Protein AF-A0A674ABU7-F1 (afdb_monomer_lite)

Foldseek 3Di:
DDDDQPFQAAPNDTDRQVRQAAPPPRHRDDRNQWDDDPNGTHHPVRCCVPPNPPPPVVVVVVVVVVVVVVVVVVVVVVVVVVVVVVVVVVVVVVVVVVVVPPDDDDDD

Secondary structure (DSSP, 8-state):
------PEEETTEEE-TTT-B-TTT-PBPPTTS-EEETTEEE-HHHHHHHTS-TTHHHHHHHHHHHHHHHHHHHHHHHHHHHHHHHHHHHHHHHHHHHHTTS-S----

Structure (mmCIF, N/CA/C/O backbone):
data_AF-A0A674ABU7-F1
#
_entry.id   AF-A0A674ABU7-F1
#
loop_
_atom_site.group_PDB
_atom_site.id
_atom_site.type_symbol
_atom_site.label_atom_id
_atom_site.label_alt_id
_atom_site.label_comp_id
_atom_site.label_asym_id
_atom_site.label_entity_id
_atom_site.label_seq_id
_atom_site.pdbx_PDB_ins_code
_atom_site.Cartn_x
_atom_site.Cartn_y
_atom_site.Cartn_z
_atom_site.occupancy
_atom_site.B_iso_or_equiv
_atom_site.auth_seq_id
_atom_site.auth_comp_id
_atom_site.auth_asym_id
_atom_site.auth_atom_id
_atom_site.pdbx_PDB_model_num
ATOM 1 N N . ARG A 1 1 ? -30.412 2.795 37.501 1.00 47.81 1 ARG A N 1
ATOM 2 C CA . ARG A 1 1 ? -29.649 3.716 36.622 1.00 47.81 1 ARG A CA 1
ATOM 3 C C . ARG A 1 1 ? -28.537 2.896 35.962 1.00 47.81 1 ARG A C 1
ATOM 5 O O . ARG A 1 1 ? -27.520 2.704 36.615 1.00 47.81 1 ARG A O 1
ATOM 12 N N . PRO A 1 2 ? -28.729 2.287 34.777 1.00 51.09 2 PRO A N 1
ATOM 13 C CA . PRO A 1 2 ? -27.655 1.509 34.181 1.00 51.09 2 PRO A CA 1
ATOM 14 C C . PRO A 1 2 ? -26.682 2.472 33.504 1.00 51.09 2 PRO A C 1
ATOM 16 O O . PRO A 1 2 ? -27.089 3.356 32.750 1.00 51.09 2 PRO A O 1
ATOM 19 N N . GLY A 1 3 ? -25.407 2.341 33.867 1.00 55.81 3 GLY A N 1
ATOM 20 C CA . GLY A 1 3 ? -24.316 3.137 33.330 1.00 55.81 3 GLY A CA 1
ATOM 21 C C . GLY A 1 3 ? -24.274 3.025 31.813 1.00 55.81 3 GLY A C 1
ATOM 22 O O . GLY A 1 3 ? -24.344 1.932 31.251 1.00 55.81 3 GLY A O 1
ATOM 23 N N . TYR A 1 4 ? -24.182 4.180 31.171 1.00 53.12 4 TYR A N 1
ATOM 24 C CA . TYR A 1 4 ? -23.904 4.332 29.756 1.00 53.12 4 TYR A CA 1
ATOM 25 C C . TYR A 1 4 ? -22.552 3.667 29.460 1.00 53.12 4 TYR A C 1
ATOM 27 O O . TYR A 1 4 ? -21.492 4.257 29.628 1.00 53.12 4 TYR A O 1
ATOM 35 N N . CYS A 1 5 ? -22.581 2.380 29.113 1.00 53.03 5 CYS A N 1
ATOM 36 C CA . CYS A 1 5 ? -21.430 1.698 28.549 1.00 53.03 5 CYS A CA 1
ATOM 37 C C . CYS A 1 5 ? -21.294 2.239 27.126 1.00 53.03 5 CYS A C 1
ATOM 39 O O . CYS A 1 5 ? -22.062 1.844 26.246 1.00 53.03 5 CYS A O 1
ATOM 41 N N . GLU A 1 6 ? -20.391 3.203 26.940 1.00 57.25 6 GLU A N 1
ATOM 42 C CA . GLU A 1 6 ? -20.015 3.765 25.642 1.00 57.25 6 GLU A CA 1
ATOM 43 C C . GLU A 1 6 ? -19.565 2.636 24.713 1.00 57.25 6 GLU A C 1
ATOM 45 O O . GLU A 1 6 ? -18.413 2.196 24.725 1.00 57.25 6 GLU A O 1
ATOM 50 N N . LYS A 1 7 ? -20.511 2.124 23.925 1.00 57.16 7 LYS A N 1
ATOM 51 C CA . LYS A 1 7 ? -20.237 1.190 22.841 1.00 57.16 7 LYS A CA 1
ATOM 52 C C . LYS A 1 7 ? -19.557 1.985 21.740 1.00 57.16 7 LYS A C 1
ATOM 54 O O . LYS A 1 7 ? -20.098 2.984 21.268 1.00 57.16 7 LYS A O 1
ATOM 59 N N . LYS A 1 8 ? -18.347 1.580 21.359 1.00 59.66 8 LYS A N 1
ATOM 60 C CA . LYS A 1 8 ? -17.641 2.212 20.246 1.00 59.66 8 LYS A CA 1
ATOM 61 C C . LYS A 1 8 ? -17.889 1.390 18.993 1.00 59.66 8 LYS A C 1
ATOM 63 O O . LYS A 1 8 ? -17.559 0.205 18.939 1.00 59.66 8 LYS A O 1
ATOM 68 N N . ARG A 1 9 ? -18.485 2.042 17.996 1.00 59.97 9 ARG A N 1
ATOM 69 C CA . ARG A 1 9 ? -18.769 1.456 16.689 1.00 59.97 9 ARG A CA 1
ATOM 70 C C . ARG A 1 9 ? -17.463 1.343 15.910 1.00 59.97 9 ARG A C 1
ATOM 72 O O . ARG A 1 9 ? -16.781 2.342 15.699 1.00 59.97 9 ARG A O 1
ATOM 79 N N . SER A 1 10 ? -17.105 0.137 15.494 1.00 59.47 10 SER A N 1
ATOM 80 C CA . SER A 1 10 ? -15.942 -0.116 14.644 1.00 59.47 10 SER A CA 1
ATOM 81 C C . SER A 1 10 ? -16.334 -1.121 13.574 1.00 59.47 10 SER A C 1
ATOM 83 O O . SER A 1 10 ? -16.939 -2.139 13.893 1.00 59.47 10 SER A O 1
ATOM 85 N N . LEU A 1 11 ? -16.045 -0.808 12.305 1.00 65.31 11 LEU A N 1
ATOM 86 C CA . LEU A 1 11 ? -16.330 -1.677 11.148 1.00 65.31 11 LEU A CA 1
ATOM 87 C C . LEU A 1 11 ? -17.789 -2.185 11.081 1.00 65.31 11 LEU A C 1
ATOM 89 O O . LEU A 1 11 ? -18.069 -3.257 10.562 1.00 65.31 11 LEU A O 1
ATOM 93 N N . GLY A 1 12 ? -18.736 -1.402 11.612 1.00 67.56 12 GLY A N 1
ATOM 94 C CA . GLY A 1 12 ? -20.161 -1.741 11.619 1.00 67.56 12 GLY A CA 1
ATOM 95 C C . GLY A 1 12 ? -20.646 -2.550 12.827 1.00 67.56 12 GLY A C 1
ATOM 96 O O . GLY A 1 12 ? -21.855 -2.734 12.941 1.00 67.56 12 GLY A O 1
ATOM 97 N N . ARG A 1 13 ? -19.765 -2.958 13.755 1.00 66.00 13 ARG A N 1
ATOM 98 C CA . ARG A 1 13 ? -20.133 -3.653 15.002 1.00 66.00 13 ARG A CA 1
ATOM 99 C C . ARG A 1 13 ? -19.808 -2.825 16.246 1.00 66.00 13 ARG A C 1
ATOM 101 O O . ARG A 1 13 ? -18.889 -2.003 16.259 1.00 66.00 13 ARG A O 1
ATOM 108 N N . ASP A 1 14 ? -20.595 -3.027 17.295 1.00 69.81 14 ASP A N 1
ATOM 109 C CA . ASP A 1 14 ? -20.424 -2.371 18.586 1.00 69.81 14 ASP A CA 1
ATOM 110 C C . ASP A 1 14 ? -19.486 -3.190 19.471 1.00 69.81 14 ASP A C 1
ATOM 112 O O . ASP A 1 14 ? -19.828 -4.281 19.925 1.00 69.81 14 ASP A O 1
ATOM 116 N N . TYR A 1 15 ? -18.301 -2.648 19.740 1.00 72.44 15 TYR A N 1
ATOM 117 C CA . TYR A 1 15 ? -17.333 -3.279 20.626 1.00 72.44 15 TYR A CA 1
ATOM 118 C C . TYR A 1 15 ? -17.311 -2.568 21.978 1.00 72.44 15 TYR A C 1
ATOM 120 O O . TYR A 1 15 ? -17.250 -1.336 22.062 1.00 72.44 15 TYR A O 1
ATOM 128 N N . HIS A 1 16 ? -17.313 -3.346 23.061 1.00 70.69 16 HIS A N 1
ATOM 129 C CA . HIS A 1 16 ? -16.991 -2.805 24.376 1.00 70.69 16 HIS A CA 1
ATOM 130 C C . HIS A 1 16 ? -15.486 -2.487 24.439 1.00 70.69 16 HIS A C 1
ATOM 132 O O . HIS A 1 16 ? -14.671 -3.313 24.010 1.00 70.69 16 HIS A O 1
ATOM 138 N N . PRO A 1 17 ? -15.082 -1.349 25.029 1.00 63.75 17 PRO A N 1
ATOM 139 C CA . PRO A 1 17 ? -13.679 -0.918 25.087 1.00 63.75 17 PRO A CA 1
ATOM 140 C C . PRO A 1 17 ? -12.744 -1.914 25.803 1.00 63.75 17 PRO A C 1
ATOM 142 O O . PRO A 1 17 ? -11.537 -1.918 25.568 1.00 63.75 17 PRO A O 1
ATOM 145 N N . LEU A 1 18 ? -13.295 -2.779 26.660 1.00 65.31 18 LEU A N 1
ATOM 146 C CA . LEU A 1 18 ? -12.567 -3.826 27.390 1.00 65.31 18 LEU A CA 1
ATOM 147 C C . LEU A 1 18 ? -12.560 -5.188 26.673 1.00 65.31 18 LEU A C 1
ATOM 149 O O . LEU A 1 18 ? -11.728 -6.041 26.986 1.00 65.31 18 LEU A O 1
ATOM 153 N N . CYS A 1 19 ? -13.466 -5.404 25.715 1.00 75.31 19 CYS A N 1
ATOM 154 C CA . CYS A 1 19 ? -13.606 -6.671 24.989 1.00 75.31 19 CYS A CA 1
ATOM 155 C C . CYS A 1 19 ? -12.835 -6.682 23.664 1.00 75.31 19 CYS A C 1
ATOM 157 O O . CYS A 1 19 ? -12.591 -7.749 23.108 1.00 75.31 19 CYS A O 1
ATOM 159 N N . LEU A 1 20 ? -12.430 -5.513 23.163 1.00 82.62 20 LEU A N 1
ATOM 160 C CA . LEU A 1 20 ? -11.692 -5.392 21.914 1.00 82.62 20 LEU A CA 1
ATOM 161 C C . LEU A 1 20 ? -10.210 -5.752 22.119 1.00 82.62 20 LEU A C 1
ATOM 163 O O . LEU A 1 20 ? -9.371 -4.903 22.426 1.00 82.62 20 LEU A O 1
ATOM 167 N N . LYS A 1 21 ? -9.888 -7.037 21.965 1.00 88.50 21 LYS A N 1
ATOM 168 C CA . LYS A 1 21 ? -8.529 -7.578 22.095 1.00 88.50 21 LYS A CA 1
ATOM 169 C C . LYS A 1 21 ? -8.154 -8.351 20.845 1.00 88.50 21 LYS A C 1
ATOM 171 O O . LYS A 1 21 ? -8.989 -9.018 20.253 1.00 88.50 21 LYS A O 1
ATOM 176 N N . CYS A 1 22 ? -6.888 -8.279 20.456 1.00 90.38 22 CYS A N 1
ATOM 177 C CA . CYS A 1 22 ? -6.386 -9.052 19.331 1.00 90.38 22 CYS A CA 1
ATOM 178 C C . CYS A 1 22 ? -6.501 -10.547 19.618 1.00 90.38 22 CYS A C 1
ATOM 180 O O . CYS A 1 22 ? -5.926 -11.017 20.596 1.00 90.38 22 CYS A O 1
ATOM 182 N N . GLN A 1 23 ? -7.123 -11.310 18.725 1.00 90.19 23 GLN A N 1
ATOM 183 C CA . GLN A 1 23 ? -7.233 -12.756 18.904 1.00 90.19 23 GLN A CA 1
ATOM 184 C C . GLN A 1 23 ? -5.861 -13.449 18.990 1.00 90.19 23 GLN A C 1
ATOM 186 O O . GLN A 1 23 ? -5.692 -14.397 19.752 1.00 90.19 23 GLN A O 1
ATOM 191 N N . GLN A 1 24 ? -4.861 -12.944 18.258 1.00 91.00 24 GLN A N 1
ATOM 192 C CA . GLN A 1 24 ? -3.545 -13.580 18.153 1.00 91.00 24 GLN A CA 1
ATOM 193 C C . GLN A 1 24 ? -2.583 -13.232 19.294 1.00 91.00 24 GLN A C 1
ATOM 195 O O . GLN A 1 24 ? -1.862 -14.095 19.779 1.00 91.00 24 GLN A O 1
ATOM 200 N N . CYS A 1 25 ? -2.517 -11.962 19.698 1.00 92.19 25 CYS A N 1
ATOM 201 C CA . CYS A 1 25 ? -1.568 -11.501 20.721 1.00 92.19 25 CYS A CA 1
ATOM 202 C C . CYS A 1 25 ? -2.240 -11.050 22.019 1.00 92.19 25 CYS A C 1
ATOM 204 O O . CYS A 1 25 ? -1.552 -10.576 22.917 1.00 92.19 25 CYS A O 1
ATOM 206 N N . GLN A 1 26 ? -3.572 -11.136 22.100 1.00 88.50 26 GLN A N 1
ATOM 207 C CA . GLN A 1 26 ? -4.396 -10.757 23.256 1.00 88.50 26 GLN A CA 1
ATOM 208 C C . GLN A 1 26 ? -4.213 -9.303 23.730 1.00 88.50 26 GLN A C 1
ATOM 210 O O . GLN A 1 26 ? -4.737 -8.900 24.767 1.00 88.50 26 GLN A O 1
ATOM 215 N N . ARG A 1 27 ? -3.516 -8.473 22.943 1.00 87.81 27 ARG A N 1
ATOM 216 C CA . ARG A 1 27 ? -3.316 -7.051 23.220 1.00 87.81 27 ARG A CA 1
ATOM 217 C C . ARG A 1 27 ? -4.636 -6.305 23.068 1.00 87.81 27 ARG A C 1
ATOM 219 O O . ARG A 1 27 ? -5.333 -6.496 22.073 1.00 87.81 27 ARG A O 1
ATOM 226 N N . GLN A 1 28 ? -4.948 -5.437 24.026 1.00 87.50 28 GLN A N 1
ATOM 227 C CA . GLN A 1 28 ? -6.097 -4.541 23.943 1.00 87.50 28 GLN A CA 1
ATOM 228 C C . GLN A 1 28 ? -5.911 -3.585 22.758 1.00 87.50 28 GLN A C 1
ATOM 230 O O . GLN A 1 28 ? -4.848 -2.979 22.601 1.00 87.50 28 GLN A O 1
ATOM 235 N N . LEU A 1 29 ? -6.916 -3.516 21.889 1.00 85.06 29 LEU A N 1
ATOM 236 C CA . LEU A 1 29 ? -6.877 -2.723 20.668 1.00 85.06 29 LEU A CA 1
ATOM 237 C C . LEU A 1 29 ? -7.694 -1.451 20.849 1.00 85.06 29 LEU A C 1
ATOM 239 O O . LEU A 1 29 ? -8.695 -1.425 21.565 1.00 85.06 29 LEU A O 1
ATOM 243 N N . THR A 1 30 ? -7.273 -0.397 20.160 1.00 81.50 30 THR A N 1
ATOM 244 C CA . THR A 1 30 ? -8.044 0.840 20.104 1.00 81.50 30 THR A CA 1
ATOM 245 C C . THR A 1 30 ? -9.165 0.673 19.068 1.00 81.50 30 THR A C 1
ATOM 247 O O . THR A 1 30 ? -8.914 0.195 17.953 1.00 81.50 30 THR A O 1
ATOM 250 N N . PRO A 1 31 ? -10.414 1.041 19.396 1.00 74.94 31 PRO A N 1
ATOM 251 C CA . PRO A 1 31 ? -11.502 1.048 18.423 1.00 74.94 31 PRO A CA 1
ATOM 252 C C . PRO A 1 31 ? -11.149 1.969 17.248 1.00 74.94 31 PRO A C 1
ATOM 254 O O . PRO A 1 31 ? -10.661 3.077 17.459 1.00 74.94 31 PRO A O 1
ATOM 257 N N . GLY A 1 32 ? -11.334 1.482 16.018 1.00 75.81 32 GLY A N 1
ATOM 258 C CA . GLY A 1 32 ? -10.903 2.159 14.788 1.00 75.81 32 GLY A CA 1
ATOM 259 C C . GLY A 1 32 ? -9.451 1.903 14.347 1.00 75.81 32 GLY A C 1
ATOM 260 O O . GLY A 1 32 ? -9.090 2.301 13.248 1.00 75.81 32 GLY A O 1
ATOM 261 N N . GLN A 1 33 ? -8.619 1.230 15.154 1.00 77.75 33 GLN A N 1
ATOM 262 C CA . GLN A 1 33 ? -7.213 0.901 14.835 1.00 77.75 33 GLN A CA 1
ATOM 263 C C . GLN A 1 33 ? -6.961 -0.617 14.884 1.00 77.75 33 GLN A C 1
ATOM 265 O O . GLN A 1 33 ? -5.995 -1.101 15.478 1.00 77.75 33 GLN A O 1
ATOM 270 N N . HIS A 1 34 ? -7.876 -1.391 14.307 1.00 84.56 34 HIS A N 1
ATOM 271 C CA . HIS A 1 34 ? -7.769 -2.843 14.191 1.00 84.56 34 HIS A CA 1
ATOM 272 C C . HIS A 1 34 ? -8.363 -3.316 12.869 1.00 84.56 34 HIS A C 1
ATOM 274 O O . HIS A 1 34 ? -9.172 -2.617 12.261 1.00 84.56 34 HIS A O 1
ATOM 280 N N . ALA A 1 35 ? -7.960 -4.508 12.444 1.00 87.00 35 ALA A N 1
ATOM 281 C CA . ALA A 1 35 ? -8.535 -5.186 11.293 1.00 87.00 35 ALA A CA 1
ATOM 282 C C . ALA A 1 35 ? -9.434 -6.329 11.776 1.00 87.00 35 ALA A C 1
ATOM 284 O O . ALA A 1 35 ? -9.131 -6.963 12.788 1.00 87.00 35 ALA A O 1
ATOM 285 N N . GLU A 1 36 ? -10.525 -6.595 11.067 1.00 84.25 36 GLU A N 1
ATOM 286 C CA . GLU A 1 36 ? -11.400 -7.741 11.325 1.00 84.25 36 GLU A CA 1
ATOM 287 C C . GLU A 1 36 ? -11.150 -8.814 10.257 1.00 84.25 36 GLU A C 1
ATOM 289 O O . GLU A 1 36 ? -11.030 -8.500 9.073 1.00 84.25 36 GLU A O 1
ATOM 294 N N . HIS A 1 37 ? -11.032 -10.073 10.676 1.00 84.44 37 HIS A N 1
ATOM 295 C CA . HIS A 1 37 ? -10.954 -11.235 9.787 1.00 84.44 37 HIS A CA 1
ATOM 296 C C . HIS A 1 37 ? -11.778 -12.365 10.402 1.00 84.44 37 HIS A C 1
ATOM 298 O O . HIS A 1 37 ? -11.618 -12.624 11.594 1.00 84.44 37 HIS A O 1
ATOM 304 N N . ASP A 1 38 ? -12.667 -13.001 9.634 1.00 84.38 38 ASP A N 1
ATOM 305 C CA . ASP A 1 38 ? -13.595 -14.029 10.144 1.00 84.38 38 ASP A CA 1
ATOM 306 C C . ASP A 1 38 ? -14.317 -13.604 11.438 1.00 84.38 38 ASP A C 1
ATOM 308 O O . ASP A 1 38 ? -14.330 -14.329 12.434 1.00 84.38 38 ASP A O 1
ATOM 312 N N . GLU A 1 39 ? -14.848 -12.375 11.455 1.00 82.12 39 GLU A N 1
ATOM 313 C CA . GLU A 1 39 ? -15.572 -11.792 12.599 1.00 82.12 39 GLU A CA 1
ATOM 314 C C . GLU A 1 39 ? -14.738 -11.667 13.892 1.00 82.12 39 GLU A C 1
ATOM 316 O O . GLU A 1 39 ? -15.280 -11.473 14.983 1.00 82.12 39 GLU A O 1
ATOM 321 N N . LYS A 1 40 ? -13.407 -11.772 13.796 1.00 86.00 40 LYS A N 1
ATOM 322 C CA . LYS A 1 40 ? -12.482 -11.664 14.929 1.00 86.00 40 LYS A CA 1
ATOM 323 C C . LYS A 1 40 ? -11.569 -10.446 14.766 1.00 86.00 40 LYS A C 1
ATOM 325 O O . LYS A 1 40 ? -11.004 -10.239 13.689 1.00 86.00 40 LYS A O 1
ATOM 330 N N . PRO A 1 41 ? -11.366 -9.645 15.827 1.00 88.06 41 PRO A N 1
ATOM 331 C CA . PRO A 1 41 ? -10.473 -8.496 15.776 1.00 88.06 41 PRO A CA 1
ATOM 332 C C . PRO A 1 41 ? -8.999 -8.918 15.876 1.00 88.06 41 PRO A C 1
ATOM 334 O O . PRO A 1 41 ? -8.582 -9.662 16.769 1.00 88.06 41 PRO A O 1
ATOM 337 N N . TYR A 1 42 ? -8.178 -8.371 14.985 1.00 89.75 42 TYR A N 1
ATOM 338 C CA . TYR A 1 42 ? -6.733 -8.558 14.934 1.00 89.75 42 TYR A CA 1
ATOM 339 C C . TYR A 1 42 ? -6.001 -7.217 14.974 1.00 89.75 42 TYR A C 1
ATOM 341 O O . TYR A 1 42 ? -6.436 -6.200 14.430 1.00 89.75 42 TYR A O 1
ATOM 349 N N . CYS A 1 43 ? -4.825 -7.228 15.598 1.00 90.94 43 CYS A N 1
ATOM 350 C CA . CYS A 1 43 ? -3.896 -6.111 15.531 1.00 90.94 43 CYS A CA 1
ATOM 351 C C . CYS A 1 43 ? -3.388 -5.945 14.090 1.00 90.94 43 CYS A C 1
ATOM 353 O O . CYS A 1 43 ? -3.145 -6.957 13.435 1.00 90.94 43 CYS A O 1
ATOM 355 N N . THR A 1 44 ? -3.154 -4.721 13.603 1.00 87.25 44 THR A N 1
ATOM 356 C CA . THR A 1 44 ? -2.667 -4.476 12.226 1.00 87.25 44 THR A CA 1
ATOM 357 C C . THR A 1 44 ? -1.440 -5.323 11.890 1.00 87.25 44 THR A C 1
ATOM 359 O O . THR A 1 44 ? -1.378 -5.949 10.839 1.00 87.25 44 THR A O 1
ATOM 362 N N . ASN A 1 45 ? -0.499 -5.438 12.831 1.00 88.12 45 ASN A N 1
ATOM 363 C CA . ASN A 1 45 ? 0.708 -6.247 12.667 1.00 88.12 45 ASN A CA 1
ATOM 364 C C . ASN A 1 45 ? 0.412 -7.758 12.557 1.00 88.12 45 ASN A C 1
ATOM 366 O O . ASN A 1 45 ? 1.018 -8.469 11.765 1.00 88.12 45 ASN A O 1
ATOM 370 N N . CYS A 1 46 ? -0.541 -8.253 13.345 1.00 89.62 46 CYS A N 1
ATOM 371 C CA . CYS A 1 46 ? -0.971 -9.648 13.383 1.00 89.62 46 CYS A CA 1
ATOM 372 C C . CYS A 1 46 ? -1.736 -10.003 12.106 1.00 89.62 46 CYS A C 1
ATOM 374 O O . CYS A 1 46 ? -1.497 -11.047 11.506 1.00 89.62 46 CYS A O 1
ATOM 376 N N . TYR A 1 47 ? -2.608 -9.087 11.684 1.00 89.19 47 TYR A N 1
ATOM 377 C CA . TYR A 1 47 ? -3.370 -9.174 10.454 1.00 89.19 47 TYR A CA 1
ATOM 378 C C . TYR A 1 47 ? -2.436 -9.196 9.241 1.00 89.19 47 TYR A C 1
ATOM 380 O O . TYR A 1 47 ? -2.496 -10.121 8.445 1.00 89.19 47 TYR A O 1
ATOM 388 N N . MET A 1 48 ? -1.480 -8.267 9.151 1.00 85.94 48 MET A N 1
ATOM 389 C CA . MET A 1 48 ? -0.470 -8.248 8.083 1.00 85.94 48 MET A CA 1
ATOM 390 C C . MET A 1 48 ? 0.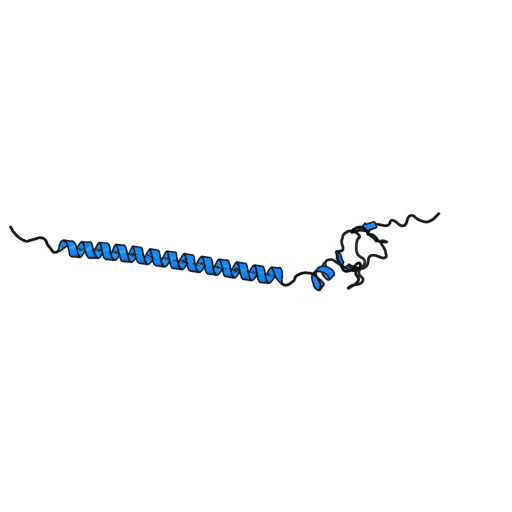446 -9.482 8.108 1.00 85.94 48 MET A C 1
ATOM 392 O O . MET A 1 48 ? 0.885 -9.950 7.064 1.00 85.94 48 MET A O 1
ATOM 396 N N . LYS A 1 49 ? 0.748 -10.039 9.285 1.00 85.44 49 LYS A N 1
ATOM 397 C CA . LYS A 1 49 ? 1.606 -11.227 9.397 1.00 85.44 49 LYS A CA 1
ATOM 398 C C . LYS A 1 49 ? 0.918 -12.507 8.912 1.00 85.44 49 LYS A C 1
ATOM 400 O O . LYS A 1 49 ? 1.590 -13.339 8.308 1.00 85.44 49 LYS A O 1
ATOM 405 N N . MET A 1 50 ? -0.371 -12.670 9.213 1.00 82.44 50 MET A N 1
ATOM 406 C CA . MET A 1 50 ? -1.151 -13.879 8.906 1.00 82.44 50 MET A CA 1
ATOM 407 C C . MET A 1 50 ? -1.856 -13.781 7.545 1.00 82.44 50 MET A C 1
ATOM 409 O O . MET A 1 50 ? -1.861 -14.747 6.792 1.00 82.44 50 MET A O 1
ATOM 413 N N . PHE A 1 51 ? -2.410 -12.609 7.228 1.00 84.06 51 PHE A N 1
ATOM 414 C CA . PHE A 1 51 ? -3.241 -12.344 6.044 1.00 84.06 51 PHE A CA 1
ATOM 415 C C . PHE A 1 51 ? -2.622 -11.328 5.082 1.00 84.06 51 PHE A C 1
ATOM 417 O O . PHE A 1 51 ? -3.141 -11.110 3.991 1.00 84.06 51 PHE A O 1
ATOM 424 N N . GLY A 1 52 ? -1.529 -10.666 5.464 1.00 77.50 52 GLY A N 1
ATOM 425 C CA . GLY A 1 52 ? -0.838 -9.766 4.553 1.00 77.50 52 GLY A CA 1
ATOM 426 C C . GLY A 1 52 ? -0.168 -10.555 3.440 1.00 77.50 52 GLY A C 1
ATOM 427 O O . GLY A 1 52 ? 0.519 -11.551 3.674 1.00 77.50 52 GLY A O 1
ATOM 428 N N . THR A 1 53 ? -0.344 -10.086 2.211 1.00 67.75 53 THR A N 1
ATOM 429 C CA . THR A 1 53 ? 0.211 -10.709 1.012 1.00 67.75 53 THR A CA 1
ATOM 430 C C . THR A 1 53 ? 1.718 -10.450 0.926 1.00 67.75 53 THR A C 1
ATOM 432 O O . THR A 1 53 ? 2.195 -9.650 0.124 1.00 67.75 53 THR A O 1
ATOM 435 N N . ARG A 1 54 ? 2.500 -11.137 1.771 1.00 61.47 54 ARG A N 1
ATOM 436 C CA . ARG A 1 54 ? 3.972 -11.021 1.865 1.00 61.47 54 ARG A CA 1
ATOM 437 C C . ARG A 1 54 ? 4.686 -11.310 0.534 1.00 61.47 54 ARG A C 1
ATOM 439 O O . ARG A 1 54 ? 5.842 -10.938 0.375 1.00 61.47 54 ARG A O 1
ATOM 446 N N . GLY A 1 55 ? 4.005 -11.945 -0.423 1.00 60.38 55 GLY A N 1
ATOM 447 C CA . GLY A 1 55 ? 4.562 -12.318 -1.722 1.00 60.38 55 GLY A CA 1
ATOM 448 C C . GLY A 1 55 ? 4.493 -11.246 -2.812 1.00 60.38 55 GLY A C 1
ATOM 449 O O . GLY A 1 55 ? 5.338 -11.272 -3.702 1.00 60.38 55 GLY A O 1
ATOM 450 N N . LEU A 1 56 ? 3.546 -10.298 -2.768 1.00 60.50 56 LEU A N 1
ATOM 451 C CA . LEU A 1 56 ? 3.312 -9.399 -3.913 1.00 60.50 56 LEU A CA 1
ATOM 452 C C . LEU A 1 56 ? 4.403 -8.336 -4.058 1.00 60.50 56 LEU A C 1
ATOM 454 O O . LEU A 1 56 ? 4.878 -8.103 -5.160 1.00 60.50 56 LEU A O 1
ATOM 458 N N . SER A 1 57 ? 4.866 -7.729 -2.961 1.00 65.12 57 SER A N 1
ATOM 459 C CA . SER A 1 57 ? 5.861 -6.650 -3.051 1.00 65.12 57 SER A CA 1
ATOM 460 C C . SER A 1 57 ? 7.200 -7.137 -3.605 1.00 65.12 57 SER A C 1
ATOM 462 O O . SER A 1 57 ? 7.816 -6.437 -4.402 1.00 65.12 57 SER A O 1
ATOM 464 N N . LEU A 1 58 ? 7.660 -8.329 -3.212 1.00 66.19 58 LEU A N 1
ATOM 465 C CA . LEU A 1 58 ? 8.950 -8.862 -3.661 1.00 66.19 58 LEU A CA 1
ATOM 466 C C . LEU A 1 58 ? 8.888 -9.351 -5.108 1.00 66.19 58 LEU A C 1
ATOM 468 O O . LEU A 1 58 ? 9.771 -9.024 -5.895 1.00 66.19 58 LEU A O 1
ATOM 472 N N . SER A 1 59 ? 7.833 -10.082 -5.473 1.00 74.12 59 SER A N 1
ATOM 473 C CA . SER A 1 59 ? 7.656 -10.568 -6.846 1.00 74.12 59 SER A CA 1
ATOM 474 C C . SER A 1 59 ? 7.451 -9.418 -7.833 1.00 74.12 59 SER A C 1
ATOM 476 O O . SER A 1 59 ? 8.070 -9.424 -8.896 1.00 74.12 59 SER A O 1
ATOM 478 N N . LEU A 1 60 ? 6.689 -8.381 -7.470 1.00 76.25 60 LEU A N 1
ATOM 479 C CA . LEU A 1 60 ? 6.521 -7.196 -8.312 1.00 76.25 60 LEU A CA 1
ATOM 480 C C . LEU A 1 60 ? 7.827 -6.394 -8.428 1.00 76.25 60 LEU A C 1
ATOM 482 O O . LEU A 1 60 ? 8.204 -6.005 -9.530 1.00 76.25 60 LEU A O 1
ATOM 486 N N . SER A 1 61 ? 8.571 -6.226 -7.327 1.00 84.12 61 SER A N 1
ATOM 487 C CA . SER A 1 61 ? 9.868 -5.525 -7.340 1.00 84.12 61 SER A CA 1
ATOM 488 C C . SER A 1 61 ? 10.902 -6.242 -8.207 1.00 84.12 61 SER A C 1
ATOM 490 O O . SER A 1 61 ? 11.587 -5.598 -9.003 1.00 84.12 61 SER A O 1
ATOM 492 N N . LEU A 1 62 ? 10.995 -7.574 -8.104 1.00 82.38 62 LEU A N 1
ATOM 493 C CA . LEU A 1 62 ? 11.883 -8.372 -8.953 1.00 82.38 62 LEU A CA 1
ATOM 494 C C . LEU A 1 62 ? 11.459 -8.291 -10.421 1.00 82.38 62 LEU A C 1
ATOM 496 O O . LEU A 1 62 ? 12.309 -8.073 -11.280 1.00 82.38 62 LEU A O 1
ATOM 500 N N . SER A 1 63 ? 10.159 -8.409 -10.706 1.00 90.25 63 SER A N 1
ATOM 501 C CA . SER A 1 63 ? 9.626 -8.351 -12.074 1.00 90.25 63 SER A CA 1
ATOM 502 C C . SER A 1 63 ? 9.926 -7.009 -12.744 1.00 90.25 63 SER A C 1
ATOM 504 O O . SER A 1 63 ? 10.390 -6.980 -13.886 1.00 90.25 63 SER A O 1
ATOM 506 N N . LEU A 1 64 ? 9.725 -5.896 -12.029 1.00 87.56 64 LEU A N 1
ATOM 507 C CA . LEU A 1 64 ? 10.056 -4.561 -12.531 1.00 87.56 64 LEU A CA 1
ATOM 508 C C . LEU A 1 64 ? 11.564 -4.402 -12.747 1.00 87.56 64 LEU A C 1
ATOM 510 O O . LEU A 1 64 ? 11.977 -3.928 -13.802 1.00 87.56 64 LEU A O 1
ATOM 514 N N . SER A 1 65 ? 12.384 -4.848 -11.792 1.00 94.38 65 SER A N 1
ATOM 515 C CA . SER A 1 65 ? 13.850 -4.764 -11.884 1.00 94.38 65 SER A CA 1
ATOM 516 C C . SER A 1 65 ? 14.400 -5.521 -13.095 1.00 94.38 65 SER A C 1
ATOM 518 O O . SER A 1 65 ? 15.242 -4.999 -13.829 1.00 94.38 65 SER A O 1
ATOM 520 N N . LEU A 1 66 ? 13.896 -6.736 -13.340 1.00 90.44 66 LEU A N 1
ATOM 521 C CA . LEU A 1 66 ? 14.294 -7.552 -14.488 1.00 90.44 66 LEU A CA 1
ATOM 522 C C . LEU A 1 66 ? 13.850 -6.916 -15.811 1.00 90.44 66 LEU A C 1
ATOM 524 O O . LEU A 1 66 ? 14.643 -6.834 -16.748 1.00 90.44 66 LEU A O 1
ATOM 528 N N . SER A 1 67 ? 12.617 -6.405 -15.866 1.00 95.81 67 SER A N 1
ATOM 529 C CA . SER A 1 67 ? 12.061 -5.750 -17.058 1.00 95.81 67 SER A CA 1
ATOM 530 C C . SER A 1 67 ? 12.857 -4.503 -17.450 1.00 95.81 67 SER A C 1
ATOM 532 O O . SER A 1 67 ? 13.176 -4.307 -18.626 1.00 95.81 67 SER A O 1
ATOM 534 N N . LEU A 1 68 ? 13.227 -3.678 -16.464 1.00 92.12 68 LEU A N 1
ATOM 535 C CA . LEU A 1 68 ? 14.025 -2.473 -16.689 1.00 92.12 68 LEU A CA 1
ATOM 536 C C . LEU A 1 68 ? 15.446 -2.818 -17.148 1.00 92.12 68 LEU A C 1
ATOM 538 O O . LEU A 1 68 ? 15.942 -2.230 -18.108 1.00 92.12 68 LEU A O 1
ATOM 542 N N . SER A 1 69 ? 16.071 -3.811 -16.509 1.00 96.62 69 SER A N 1
ATOM 543 C CA . SER A 1 69 ? 17.424 -4.267 -16.856 1.00 96.62 69 SER A CA 1
ATOM 544 C C . SER A 1 69 ? 17.494 -4.787 -18.292 1.00 96.62 69 SER A C 1
ATOM 546 O O . SER A 1 69 ? 18.398 -4.422 -19.045 1.00 96.62 69 SER A O 1
ATOM 548 N N . LEU A 1 70 ? 16.509 -5.597 -18.696 1.00 92.44 70 LEU A N 1
ATOM 549 C CA . LEU A 1 70 ? 16.449 -6.150 -20.046 1.00 92.44 70 LEU A CA 1
ATOM 550 C C . LEU A 1 70 ? 16.188 -5.056 -21.090 1.00 92.44 70 LEU A C 1
ATOM 552 O O . LEU A 1 70 ? 16.871 -5.009 -22.111 1.00 92.44 70 LEU A O 1
ATOM 556 N N . SER A 1 71 ? 15.274 -4.125 -20.803 1.00 96.62 71 SER A N 1
ATOM 557 C CA . SER A 1 71 ? 14.972 -2.995 -21.696 1.00 96.62 71 SER A CA 1
ATOM 558 C C . SER A 1 71 ? 16.197 -2.112 -21.941 1.00 96.62 71 SER A C 1
ATOM 560 O O . SER A 1 71 ? 16.475 -1.724 -23.080 1.00 96.62 71 SER A O 1
ATOM 562 N N . LEU A 1 72 ? 16.964 -1.822 -20.886 1.00 92.69 72 LEU A N 1
ATOM 563 C CA . LEU A 1 72 ? 18.161 -0.990 -20.987 1.00 92.69 72 LEU A CA 1
ATOM 564 C C . LEU A 1 72 ? 19.285 -1.709 -21.746 1.00 92.69 72 LEU A C 1
ATOM 566 O O . LEU A 1 72 ? 19.937 -1.102 -22.593 1.00 92.69 72 LEU A O 1
ATOM 570 N N . SER A 1 73 ? 19.462 -3.012 -21.504 1.00 96.56 73 SER A N 1
ATOM 571 C CA . SER A 1 73 ? 20.448 -3.842 -22.206 1.00 96.56 73 SER A CA 1
ATOM 572 C C . SER A 1 73 ? 20.172 -3.922 -23.712 1.00 96.56 73 SER A C 1
ATOM 574 O O . SER A 1 73 ? 21.081 -3.709 -24.520 1.00 96.56 73 SER A O 1
ATOM 576 N N . VAL A 1 74 ? 18.913 -4.143 -24.106 1.00 92.75 74 VAL A N 1
ATOM 577 C CA . VAL A 1 74 ? 18.502 -4.164 -25.520 1.00 92.75 74 VAL A CA 1
ATOM 578 C C . VAL A 1 74 ? 18.713 -2.795 -26.167 1.00 92.75 74 VAL A C 1
ATOM 580 O O . VAL A 1 74 ? 19.278 -2.713 -27.257 1.00 92.75 74 VAL A O 1
ATOM 583 N N . SER A 1 75 ? 18.340 -1.713 -25.479 1.00 95.81 75 SER A N 1
ATOM 584 C CA . SER A 1 75 ? 18.499 -0.343 -25.988 1.00 95.81 75 SER A CA 1
ATOM 585 C C . SER A 1 75 ? 19.966 0.022 -26.232 1.00 95.81 75 SER A C 1
ATOM 587 O O . SER A 1 75 ? 20.303 0.566 -27.288 1.00 95.81 75 SER A O 1
ATOM 589 N N . LEU A 1 76 ? 20.861 -0.314 -25.295 1.00 90.62 76 LEU A N 1
ATOM 590 C CA . LEU A 1 76 ? 22.303 -0.100 -25.457 1.00 90.62 76 LEU A CA 1
ATOM 591 C C . LEU A 1 76 ? 22.880 -0.954 -26.589 1.00 90.62 76 LEU A C 1
ATOM 593 O O . LEU A 1 76 ? 23.668 -0.455 -27.390 1.00 90.62 76 LEU A O 1
ATOM 597 N N . SER A 1 77 ? 22.458 -2.216 -26.688 1.00 95.62 77 SER A N 1
ATOM 598 C CA . SER A 1 77 ? 22.919 -3.140 -27.730 1.00 95.62 77 SER A CA 1
ATOM 599 C C . SER A 1 77 ? 22.531 -2.656 -29.127 1.00 95.62 77 SER A C 1
ATOM 601 O O . SER A 1 77 ? 23.371 -2.645 -30.029 1.00 95.62 77 SER A O 1
ATOM 603 N N . LEU A 1 78 ? 21.290 -2.190 -29.310 1.00 88.12 78 LEU A N 1
ATOM 604 C CA . LEU A 1 78 ? 20.832 -1.598 -30.572 1.00 88.12 78 LEU A CA 1
ATOM 605 C C . LEU A 1 78 ? 21.573 -0.296 -30.884 1.00 88.12 78 LEU A C 1
ATOM 607 O O . LEU A 1 78 ? 22.026 -0.111 -32.011 1.00 88.12 78 LEU A O 1
ATOM 611 N N . SER A 1 79 ? 21.751 0.575 -29.888 1.00 94.88 79 SER A N 1
ATOM 612 C CA . SER A 1 79 ? 22.464 1.848 -30.060 1.00 94.88 79 SER A CA 1
ATOM 613 C C . SER A 1 79 ? 23.915 1.629 -30.488 1.00 94.88 79 SER A C 1
ATOM 615 O O . SER A 1 79 ? 24.400 2.285 -31.413 1.00 94.88 79 SER A O 1
ATOM 617 N N . LEU A 1 80 ? 24.605 0.671 -29.865 1.00 85.88 80 LEU A N 1
ATOM 618 C CA . LEU A 1 80 ? 25.984 0.328 -30.200 1.00 85.88 80 LEU A CA 1
ATOM 619 C C . LEU A 1 80 ? 26.076 -0.340 -31.577 1.00 85.88 80 LEU A C 1
ATOM 621 O O . LEU A 1 80 ? 26.942 0.017 -32.371 1.00 85.88 80 LEU A O 1
ATOM 625 N N . SER A 1 81 ? 25.144 -1.240 -31.90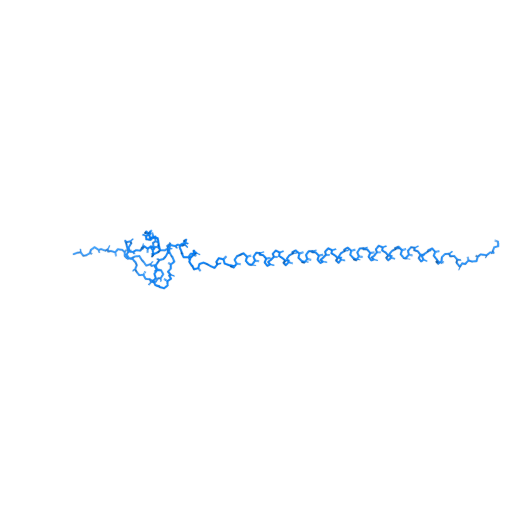0 1.00 92.44 81 SER A N 1
ATOM 626 C CA . SER A 1 81 ? 25.069 -1.894 -33.214 1.00 92.44 81 SER A CA 1
ATOM 627 C C . SER A 1 81 ? 24.831 -0.888 -34.342 1.00 92.44 81 SER A C 1
ATOM 629 O O . SER A 1 81 ? 25.485 -0.962 -35.384 1.00 92.44 81 SER A O 1
ATOM 631 N N . LEU A 1 82 ? 23.944 0.089 -34.133 1.00 82.62 82 LEU A N 1
ATOM 632 C CA . LEU A 1 82 ? 23.673 1.151 -35.100 1.00 82.62 82 LEU A CA 1
ATOM 633 C C . LEU A 1 82 ? 24.869 2.101 -35.238 1.00 82.62 82 LEU A C 1
ATOM 635 O O . LEU A 1 82 ? 25.244 2.456 -36.353 1.00 82.62 82 LEU A O 1
ATOM 639 N N . SER A 1 83 ? 25.525 2.436 -34.124 1.00 90.75 83 SER A N 1
ATOM 640 C CA . SER A 1 83 ? 26.744 3.253 -34.117 1.00 90.75 83 SER A CA 1
ATOM 641 C C . SER A 1 83 ? 27.888 2.577 -34.876 1.00 90.75 83 SER A C 1
ATOM 643 O O . SER A 1 83 ? 28.539 3.214 -35.701 1.00 90.75 83 SER A O 1
ATOM 645 N N . LEU A 1 84 ? 28.111 1.273 -34.666 1.00 76.69 84 LEU A N 1
ATOM 646 C CA . LEU A 1 84 ? 29.107 0.496 -35.412 1.00 76.69 84 LEU A CA 1
ATOM 647 C C . LEU A 1 84 ? 28.731 0.358 -36.888 1.00 76.69 84 LEU A C 1
ATOM 649 O O . LEU A 1 84 ? 29.607 0.465 -37.741 1.00 76.69 84 LEU A O 1
ATOM 653 N N . SER A 1 85 ? 27.450 0.163 -37.202 1.00 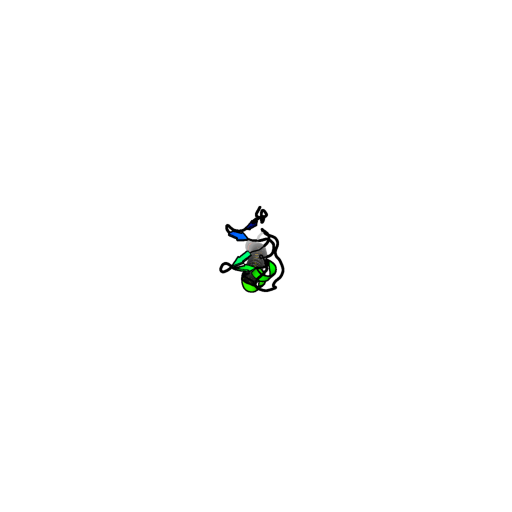86.81 85 SER A N 1
ATOM 654 C CA . SER A 1 85 ? 26.973 0.051 -38.585 1.00 86.81 85 SER A CA 1
ATOM 655 C C . SER A 1 85 ? 27.148 1.359 -39.354 1.00 86.81 85 SER A C 1
ATOM 657 O O . SER A 1 85 ? 27.609 1.336 -40.493 1.00 86.81 85 SER A O 1
ATOM 659 N N . LEU A 1 86 ? 26.863 2.505 -38.729 1.00 73.81 86 LEU A N 1
ATOM 660 C CA . LEU A 1 86 ? 27.078 3.821 -39.332 1.00 73.81 86 LEU A CA 1
ATOM 661 C C . LEU A 1 86 ? 28.571 4.158 -39.431 1.00 73.81 86 LEU A C 1
ATOM 663 O O . LEU A 1 86 ? 29.024 4.678 -40.446 1.00 73.81 86 LEU A O 1
ATOM 667 N N . SER A 1 87 ? 29.366 3.786 -38.426 1.00 75.75 87 SER A N 1
ATOM 668 C CA . SER A 1 87 ? 30.819 3.979 -38.448 1.00 75.75 87 SER A CA 1
ATOM 669 C C . SER A 1 87 ? 31.499 3.095 -39.510 1.00 75.75 87 SER A C 1
ATOM 671 O O . SER A 1 87 ? 32.358 3.563 -40.256 1.00 75.75 87 SER A O 1
ATOM 673 N N . ALA A 1 88 ? 31.060 1.843 -39.680 1.00 66.75 88 ALA A N 1
ATOM 674 C CA . ALA A 1 88 ? 31.518 0.943 -40.742 1.00 66.75 88 ALA A CA 1
ATOM 675 C C . ALA A 1 88 ? 30.984 1.342 -42.130 1.00 66.75 88 ALA A C 1
ATOM 677 O O . ALA A 1 88 ? 31.694 1.195 -43.123 1.00 66.75 88 ALA A O 1
ATOM 678 N N . GLY A 1 89 ? 29.761 1.873 -42.206 1.00 62.22 89 GLY A N 1
ATOM 679 C CA . GLY A 1 89 ? 29.170 2.445 -43.416 1.00 62.22 89 GLY A CA 1
ATOM 680 C C . GLY A 1 89 ? 29.936 3.675 -43.896 1.00 62.22 89 GLY A C 1
ATOM 681 O O . GLY A 1 89 ? 30.302 3.740 -45.065 1.00 62.22 89 GLY A O 1
ATOM 682 N N . ASN A 1 90 ? 30.301 4.582 -42.988 1.00 56.16 90 ASN A N 1
ATOM 683 C CA . ASN A 1 90 ? 31.145 5.739 -43.291 1.00 56.16 90 ASN A CA 1
ATOM 684 C C . ASN A 1 90 ? 32.572 5.320 -43.679 1.00 56.16 90 ASN A C 1
ATOM 686 O O . ASN A 1 90 ? 33.146 5.887 -44.604 1.00 56.16 90 ASN A O 1
ATOM 690 N N . ARG A 1 91 ? 33.129 4.274 -43.050 1.00 53.50 91 ARG A N 1
ATOM 691 C CA . ARG A 1 91 ? 34.425 3.681 -43.441 1.00 53.50 91 ARG A CA 1
ATOM 692 C C . ARG A 1 91 ? 34.379 3.028 -44.829 1.00 53.50 91 ARG A C 1
ATOM 694 O O . ARG A 1 91 ? 35.355 3.134 -45.571 1.00 53.50 91 ARG A O 1
ATOM 701 N N . ARG A 1 92 ? 33.262 2.391 -45.208 1.00 51.16 92 ARG A N 1
ATOM 702 C CA . ARG A 1 92 ? 33.038 1.891 -46.578 1.00 51.16 92 ARG A CA 1
ATOM 703 C C . ARG A 1 92 ? 32.809 3.024 -47.571 1.00 51.16 92 ARG A C 1
ATOM 705 O O . ARG A 1 92 ? 33.383 2.967 -48.647 1.00 51.16 92 ARG A O 1
ATOM 712 N N . LEU A 1 93 ? 32.067 4.072 -47.214 1.00 51.66 93 LEU A N 1
ATOM 713 C CA . LEU A 1 93 ? 31.877 5.244 -48.072 1.00 51.66 93 LEU A CA 1
ATOM 714 C C . LEU A 1 93 ? 33.219 5.957 -48.332 1.00 51.66 93 LEU A C 1
ATOM 716 O O . LEU A 1 93 ? 33.518 6.287 -49.472 1.00 51.66 93 LEU A O 1
ATOM 720 N N . MET A 1 94 ? 34.093 6.074 -47.324 1.00 51.16 94 MET A N 1
ATOM 721 C CA . MET A 1 94 ? 35.462 6.597 -47.489 1.00 51.16 94 MET A CA 1
ATOM 722 C C . MET A 1 94 ? 36.406 5.647 -48.252 1.00 51.16 94 MET A C 1
ATOM 724 O O . MET A 1 94 ? 37.356 6.119 -48.876 1.00 51.16 94 MET A O 1
ATOM 728 N N . SER A 1 95 ? 36.156 4.331 -48.233 1.00 47.00 95 SER A N 1
ATOM 729 C CA . SER A 1 95 ? 36.921 3.354 -49.033 1.00 47.00 95 SER A CA 1
ATOM 730 C C . SER A 1 95 ? 36.462 3.326 -50.494 1.00 47.00 95 SER A C 1
ATOM 732 O O . SER A 1 95 ? 37.297 3.303 -51.392 1.00 47.00 95 SER A O 1
ATOM 734 N N . ASN A 1 96 ? 35.158 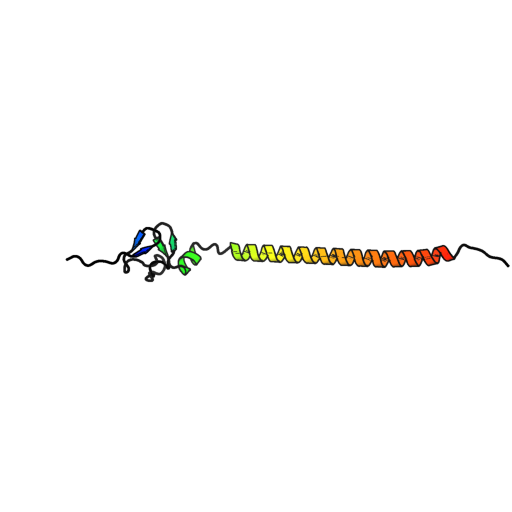3.439 -50.761 1.00 44.97 96 ASN A N 1
ATOM 735 C CA . ASN A 1 96 ? 34.624 3.611 -52.113 1.00 44.97 96 ASN A CA 1
ATOM 736 C C . ASN A 1 96 ? 35.018 4.968 -52.718 1.00 44.97 96 ASN A C 1
ATOM 738 O O . ASN A 1 96 ? 35.218 5.039 -53.924 1.00 44.97 96 ASN A O 1
ATOM 742 N N . CYS A 1 97 ? 35.217 6.019 -51.914 1.00 45.91 97 CYS A N 1
ATOM 743 C CA . CYS A 1 97 ? 35.781 7.282 -52.404 1.00 45.91 97 CYS A CA 1
ATOM 744 C C . CYS A 1 97 ? 37.276 7.194 -52.770 1.00 45.91 97 CYS A C 1
ATOM 746 O O . CYS A 1 97 ? 37.735 8.014 -53.558 1.00 45.91 97 CYS A O 1
ATOM 748 N N . HIS A 1 98 ? 38.027 6.204 -52.268 1.00 45.75 98 HIS A N 1
ATOM 749 C CA . HIS A 1 98 ? 39.384 5.924 -52.759 1.00 45.75 98 HIS A CA 1
ATOM 750 C C . HIS A 1 98 ? 39.397 4.984 -53.971 1.00 45.75 98 HIS A C 1
ATOM 752 O O . HIS A 1 98 ? 40.288 5.102 -54.804 1.00 45.75 98 HIS A O 1
ATOM 758 N N . SER A 1 99 ? 38.413 4.090 -54.118 1.00 44.94 99 SER A N 1
ATOM 759 C CA . SER A 1 99 ? 38.316 3.219 -55.301 1.00 44.94 99 SER A CA 1
ATOM 760 C C . SER A 1 99 ? 37.698 3.905 -56.527 1.00 44.94 99 SER A C 1
ATOM 762 O O . SER A 1 99 ? 38.044 3.542 -57.646 1.00 44.94 99 SER A O 1
ATOM 764 N N . SER A 1 100 ? 36.853 4.928 -56.356 1.00 46.41 100 SER A N 1
ATOM 765 C CA . SER A 1 100 ? 36.323 5.726 -57.479 1.00 46.41 100 SER A CA 1
ATOM 766 C C . SER A 1 100 ? 37.309 6.774 -58.017 1.00 46.41 100 SER A C 1
ATOM 768 O O . SER A 1 100 ? 37.040 7.385 -59.046 1.00 46.41 100 SER A O 1
ATOM 770 N N . ALA A 1 101 ? 38.449 6.992 -57.350 1.00 46.91 101 ALA 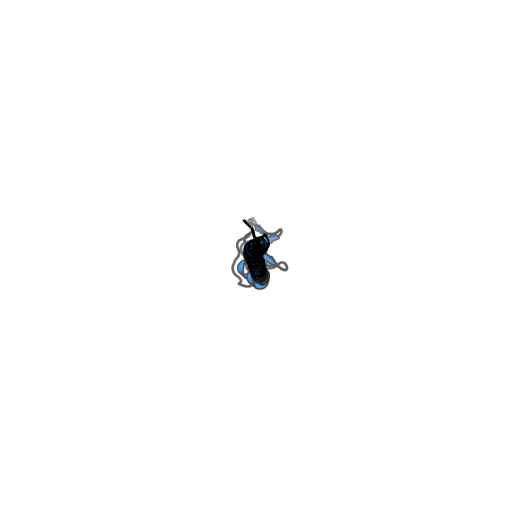A N 1
ATOM 771 C CA . ALA A 1 101 ? 39.461 7.967 -57.766 1.00 46.91 101 ALA A CA 1
ATOM 772 C C . ALA A 1 101 ? 40.603 7.363 -58.610 1.00 46.91 101 ALA A C 1
ATOM 774 O O . ALA A 1 101 ? 41.509 8.087 -59.011 1.00 46.91 101 ALA A O 1
ATOM 775 N N . SER A 1 102 ? 40.587 6.054 -58.898 1.00 47.16 102 SER A N 1
ATOM 776 C CA . SER A 1 102 ? 41.672 5.380 -59.640 1.00 47.16 102 SER A CA 1
ATOM 777 C C . SER A 1 102 ? 41.366 5.084 -61.111 1.00 47.16 102 SER A C 1
ATOM 779 O O . SER A 1 102 ? 42.182 4.459 -61.782 1.00 47.16 102 SER A O 1
ATOM 781 N N . SER A 1 103 ? 40.230 5.530 -61.647 1.00 50.94 103 SER A N 1
ATOM 782 C CA . SER A 1 103 ? 39.872 5.290 -63.051 1.00 50.94 103 SER A CA 1
ATOM 783 C C . SER A 1 103 ? 39.408 6.557 -63.758 1.00 50.94 103 SER A C 1
ATOM 785 O O . SER A 1 103 ? 38.267 6.646 -64.191 1.00 50.94 103 SER A O 1
ATOM 787 N N . SER A 1 104 ? 40.325 7.515 -63.907 1.00 42.31 104 SER A N 1
ATOM 788 C CA . SER A 1 104 ? 40.329 8.416 -65.067 1.00 42.31 104 SER A CA 1
ATOM 789 C C . SER A 1 104 ? 41.748 8.939 -65.311 1.00 42.31 104 SER A C 1
ATOM 791 O O . SER A 1 104 ? 42.186 9.889 -64.673 1.00 42.31 104 SER A O 1
ATOM 793 N N . SER A 1 105 ? 42.440 8.231 -66.212 1.00 41.03 105 SER A N 1
ATOM 794 C CA . SER A 1 105 ? 43.181 8.767 -67.369 1.00 41.03 105 SER A CA 1
ATOM 795 C C . SER A 1 105 ? 44.117 9.961 -67.124 1.00 41.03 105 SER A C 1
ATOM 797 O O . SER A 1 105 ? 43.682 11.053 -66.792 1.00 41.03 105 SER A O 1
ATOM 799 N N . SER A 1 106 ? 45.436 9.787 -67.244 1.00 44.47 106 SER A N 1
ATOM 800 C CA . SER A 1 106 ? 46.158 9.724 -68.531 1.00 44.47 106 SER A CA 1
ATOM 801 C C . SER A 1 106 ? 45.999 10.997 -69.369 1.00 44.47 106 SER A C 1
ATOM 803 O O . SER A 1 106 ? 44.887 11.356 -69.745 1.00 44.47 106 SER A O 1
ATOM 805 N N . SER A 1 107 ? 47.155 11.538 -69.771 1.00 36.56 107 SER A N 1
ATOM 806 C CA . SER A 1 107 ? 47.373 12.326 -70.994 1.00 36.56 107 SER A CA 1
ATOM 807 C C . SER A 1 107 ? 47.142 13.839 -70.910 1.00 36.56 107 SER A C 1
ATOM 809 O O . SER A 1 107 ? 46.053 14.326 -71.209 1.00 36.56 107 SER A O 1
ATOM 811 N N . SER A 1 108 ? 48.219 14.598 -70.688 1.00 35.06 108 SER A N 1
ATOM 812 C CA . SER A 1 108 ? 48.934 15.402 -71.713 1.00 35.06 108 SER A CA 1
ATOM 813 C C . SER A 1 108 ? 49.790 16.472 -71.044 1.00 35.06 108 SER A C 1
ATOM 815 O O . SER A 1 108 ? 49.239 17.216 -70.206 1.00 35.06 108 SER A O 1
#

Sequence (108 aa):
RPGYCEKKRSLGRDYHPLCLKCQQCQRQLTPGQHAEHDEKPYCTNCYMKMFGTRGLSLSLSLSLSLSLSLSLSVSLSLSLSLSLSLSAGNRRLMSNCHSSASSSSSSS

Radius of gyration: 36.84 Å; chains: 1; bounding box: 79×29×108 Å

InterPro domains:
  IPR001781 Zinc finger, LIM-type [PF00412] (8-51)
  IPR001781 Zinc finger, LIM-type [PS50023] (1-53)
  IPR001781 Zinc finger, LIM-type [SM00132] (4-46)

pLDDT: mean 73.65,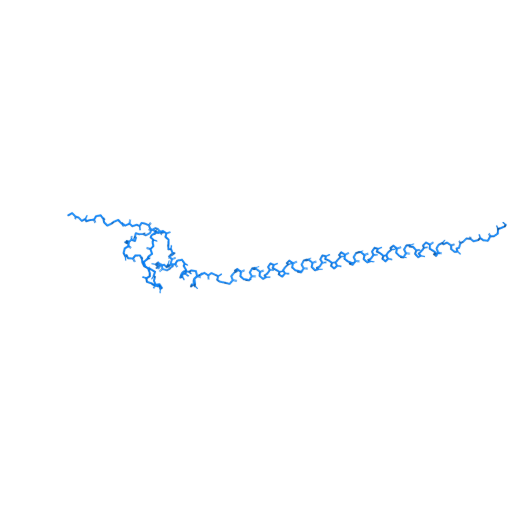 std 17.32, range [35.06, 96.62]

Organism: Salmo trutta (NCBI:txid8032)